Protein AF-A0A381SLT9-F1 (afdb_monomer_lite)

Foldseek 3Di:
DDDDDDDDPVRVVVPDDPDVVVVVVVVVVVVVVVVVPDDDPDDDDDD

pLDDT: mean 91.26, std 7.32, range [65.81, 97.75]

Sequence (47 aa):
MPNIKILTEAELRKTVPLDINVIDCIESAFSELASGKVIMPPILSMP

Secondary structure (DSSP, 8-state):
---PPP--HHHHHHH--SSHHHHHHHHHHHHHHHTT----PPP----

Structure (mmCIF, N/CA/C/O backbone):
data_AF-A0A381SLT9-F1
#
_entry.id   AF-A0A381SLT9-F1
#
loop_
_atom_site.group_PDB
_atom_site.id
_atom_site.type_symbol
_atom_site.label_atom_id
_atom_site.label_alt_id
_atom_site.label_comp_id
_atom_site.label_asym_id
_atom_site.label_entity_id
_atom_site.label_seq_id
_atom_site.pdbx_PDB_ins_code
_atom_site.Cartn_x
_atom_site.Cartn_y
_atom_site.Cartn_z
_atom_site.occupancy
_atom_site.B_iso_or_equiv
_atom_site.auth_seq_id
_atom_site.auth_comp_id
_atom_site.auth_asym_id
_a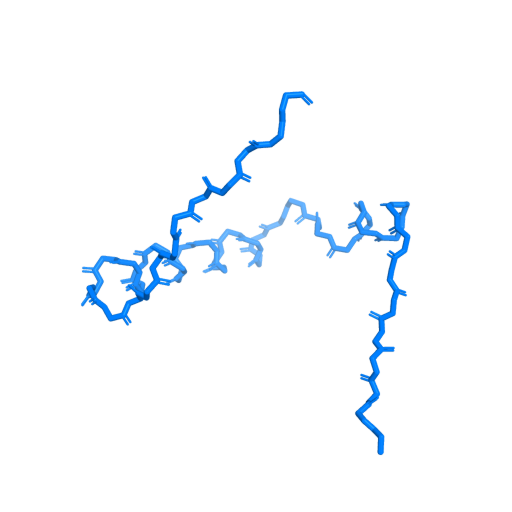tom_site.auth_atom_id
_atom_site.pdbx_PDB_model_num
ATOM 1 N N . MET A 1 1 ? 16.117 -18.701 4.618 1.00 65.81 1 MET A N 1
ATOM 2 C CA . MET A 1 1 ? 16.163 -17.324 4.074 1.00 65.81 1 MET A CA 1
ATOM 3 C C . MET A 1 1 ? 14.833 -17.072 3.385 1.00 65.81 1 MET A C 1
ATOM 5 O O . MET A 1 1 ? 14.445 -17.939 2.608 1.00 65.81 1 MET A O 1
ATOM 9 N N . PRO A 1 2 ? 14.087 -16.001 3.701 1.00 73.12 2 PRO A N 1
ATOM 10 C CA . PRO A 1 2 ? 12.839 -15.730 2.997 1.00 73.12 2 PRO A CA 1
ATOM 11 C C . PRO A 1 2 ? 13.145 -15.403 1.529 1.00 73.12 2 PRO A C 1
ATOM 13 O O . PRO A 1 2 ? 14.162 -14.779 1.228 1.00 73.12 2 PRO A O 1
ATOM 16 N N . ASN A 1 3 ? 12.285 -15.856 0.618 1.00 90.50 3 ASN A N 1
ATOM 17 C CA . ASN A 1 3 ? 12.387 -15.525 -0.799 1.00 90.50 3 ASN A CA 1
ATOM 18 C C . ASN A 1 3 ? 11.890 -14.084 -0.984 1.00 90.50 3 ASN A C 1
ATOM 20 O O . ASN A 1 3 ? 10.686 -13.835 -0.968 1.00 90.50 3 ASN A O 1
ATOM 24 N N . ILE A 1 4 ? 12.820 -13.132 -1.056 1.00 92.00 4 ILE A N 1
ATOM 25 C CA . ILE A 1 4 ? 12.509 -11.714 -1.243 1.00 92.00 4 ILE A CA 1
ATOM 26 C C . ILE A 1 4 ? 12.604 -11.404 -2.734 1.00 92.00 4 ILE A C 1
ATOM 28 O O . ILE A 1 4 ? 13.660 -11.575 -3.343 1.00 92.00 4 ILE A O 1
ATOM 32 N N . LYS A 1 5 ? 11.506 -10.913 -3.314 1.00 91.56 5 LYS A N 1
ATOM 33 C CA . LYS A 1 5 ? 11.474 -10.440 -4.698 1.00 91.56 5 LYS A CA 1
ATOM 34 C C . LYS A 1 5 ? 11.776 -8.943 -4.730 1.00 91.56 5 LYS A C 1
ATOM 36 O O . LYS A 1 5 ? 11.019 -8.155 -4.172 1.00 91.56 5 LYS A O 1
ATOM 41 N N . ILE A 1 6 ? 12.871 -8.564 -5.382 1.00 92.94 6 ILE A N 1
ATOM 42 C CA . ILE A 1 6 ? 13.227 -7.162 -5.628 1.00 92.94 6 ILE A CA 1
ATOM 43 C C . ILE A 1 6 ? 12.683 -6.780 -7.002 1.00 92.94 6 ILE A C 1
ATOM 45 O O . ILE A 1 6 ? 12.872 -7.528 -7.958 1.00 92.94 6 ILE A O 1
ATOM 49 N N . LEU A 1 7 ? 11.998 -5.640 -7.083 1.00 94.56 7 LEU A N 1
ATOM 50 C CA . LEU A 1 7 ? 11.447 -5.102 -8.323 1.00 94.56 7 LEU A CA 1
ATOM 51 C C . LEU A 1 7 ? 12.057 -3.731 -8.607 1.00 94.56 7 LEU A C 1
ATOM 53 O O . LEU A 1 7 ? 12.177 -2.892 -7.714 1.00 94.56 7 LEU A O 1
ATOM 57 N N . THR A 1 8 ? 12.415 -3.506 -9.862 1.00 95.62 8 THR A N 1
ATOM 58 C CA . THR A 1 8 ? 12.764 -2.195 -10.407 1.00 95.62 8 THR A CA 1
ATOM 59 C C . THR A 1 8 ? 11.511 -1.349 -10.627 1.00 95.62 8 THR A C 1
ATOM 61 O O . THR A 1 8 ? 10.388 -1.851 -10.699 1.00 95.62 8 THR A O 1
ATOM 64 N N . GLU A 1 9 ? 11.697 -0.043 -10.795 1.00 94.44 9 GLU A N 1
ATOM 65 C CA . GLU A 1 9 ? 10.606 0.887 -11.102 1.00 94.44 9 GLU A CA 1
ATOM 66 C C . GLU A 1 9 ? 9.858 0.506 -12.396 1.00 94.44 9 GLU A C 1
ATOM 68 O O . GLU A 1 9 ? 8.625 0.470 -12.413 1.00 94.44 9 GLU A O 1
ATOM 73 N N . ALA A 1 10 ? 10.585 0.096 -13.439 1.00 94.12 10 ALA A N 1
ATOM 74 C CA . ALA A 1 10 ? 10.000 -0.355 -14.700 1.00 94.12 10 ALA A CA 1
ATOM 75 C C . ALA A 1 10 ? 9.169 -1.644 -14.556 1.00 94.12 10 ALA A C 1
ATOM 77 O O . ALA A 1 10 ? 8.197 -1.841 -15.289 1.00 94.12 10 ALA A O 1
ATOM 78 N N . GLU A 1 11 ? 9.534 -2.529 -13.627 1.00 94.38 11 GLU A N 1
ATOM 79 C CA . GLU A 1 11 ? 8.756 -3.729 -13.304 1.00 94.38 11 GLU A CA 1
ATOM 80 C C . GLU A 1 11 ? 7.513 -3.378 -12.478 1.00 94.38 11 GLU A C 1
ATOM 82 O O . GLU A 1 11 ? 6.419 -3.859 -12.780 1.00 94.38 11 GLU A O 1
ATOM 87 N N . LEU A 1 12 ? 7.641 -2.478 -11.496 1.00 91.94 12 LEU A N 1
ATOM 88 C CA . LEU A 1 12 ? 6.516 -2.003 -10.685 1.00 91.94 12 LEU A CA 1
ATOM 89 C C . LEU A 1 12 ? 5.427 -1.350 -11.542 1.00 91.94 12 LEU A C 1
ATOM 91 O O . LEU A 1 12 ? 4.254 -1.685 -11.386 1.00 91.94 12 LEU A O 1
ATOM 95 N N . ARG A 1 13 ? 5.797 -0.503 -12.513 1.00 88.25 13 ARG A N 1
ATOM 96 C CA . ARG A 1 13 ? 4.831 0.145 -13.423 1.00 88.25 13 ARG A CA 1
ATOM 97 C C . ARG A 1 13 ? 3.987 -0.833 -14.238 1.00 88.25 13 ARG A C 1
ATOM 99 O O . ARG A 1 13 ? 2.883 -0.488 -14.638 1.00 88.25 13 ARG A O 1
ATOM 106 N N . LYS A 1 14 ? 4.496 -2.039 -14.492 1.00 89.50 14 LYS A N 1
ATOM 107 C CA . LYS A 1 14 ? 3.775 -3.092 -15.225 1.00 89.50 14 LYS A CA 1
ATOM 108 C C . LYS A 1 14 ? 2.919 -3.972 -14.315 1.00 89.50 14 LYS A C 1
ATOM 110 O O . LYS A 1 14 ? 2.120 -4.751 -14.818 1.00 89.50 14 LYS A O 1
ATOM 115 N N . THR A 1 15 ? 3.119 -3.889 -13.000 1.00 89.12 15 THR A N 1
ATOM 116 C CA . THR A 1 15 ? 2.536 -4.830 -12.034 1.00 89.12 15 THR A CA 1
ATOM 117 C C . THR A 1 15 ? 1.106 -4.459 -11.644 1.00 89.12 15 THR A C 1
ATOM 119 O O . THR A 1 15 ? 0.337 -5.344 -11.284 1.00 89.12 15 THR A O 1
ATOM 122 N N . VAL A 1 16 ? 0.733 -3.179 -11.728 1.00 84.31 16 VAL A N 1
ATOM 123 C CA . VAL A 1 16 ? -0.591 -2.696 -11.307 1.00 84.31 16 VAL A CA 1
ATOM 124 C C . VAL A 1 16 ? -1.316 -2.056 -12.497 1.00 84.31 16 VAL A C 1
ATOM 126 O O . VAL A 1 16 ? -1.210 -0.843 -12.694 1.00 84.31 16 VAL A O 1
ATOM 129 N N . PRO A 1 17 ? -2.008 -2.847 -13.341 1.00 87.44 17 PRO A N 1
ATOM 130 C CA . PRO A 1 17 ? -2.900 -2.295 -14.353 1.00 87.44 17 PRO A CA 1
ATOM 131 C C . PRO A 1 17 ? -4.100 -1.603 -13.690 1.00 87.44 17 PRO A C 1
ATOM 133 O O . PRO A 1 17 ? -4.551 -1.999 -12.618 1.00 87.44 17 PRO A O 1
ATOM 136 N N . LEU A 1 18 ? -4.635 -0.568 -14.342 1.00 89.25 18 LEU A N 1
ATOM 137 C CA . LEU A 1 18 ? -5.887 0.066 -13.924 1.00 89.25 18 LEU A CA 1
ATOM 138 C C . LEU A 1 18 ? -7.072 -0.770 -14.423 1.00 89.25 18 LEU A C 1
ATOM 140 O O . LEU A 1 18 ? -7.624 -0.500 -15.488 1.00 89.25 18 LEU A O 1
ATOM 144 N N . ASP A 1 19 ? -7.413 -1.812 -13.672 1.00 93.38 19 ASP A N 1
ATOM 145 C CA . ASP A 1 19 ? -8.503 -2.747 -13.955 1.00 93.38 19 ASP A CA 1
ATOM 146 C C . ASP A 1 19 ? -9.476 -2.910 -12.767 1.00 93.38 19 ASP A C 1
ATOM 148 O O . ASP A 1 19 ? -9.401 -2.201 -11.765 1.00 93.38 19 ASP A O 1
ATOM 152 N N . ILE A 1 20 ? -10.439 -3.827 -12.882 1.00 95.88 20 ILE A N 1
ATOM 153 C CA . ILE A 1 20 ? -11.414 -4.064 -11.808 1.00 95.88 20 ILE A CA 1
ATOM 154 C C . ILE A 1 20 ? -10.769 -4.668 -10.553 1.00 95.88 20 ILE A C 1
ATOM 156 O O . ILE A 1 20 ? -11.173 -4.346 -9.442 1.00 95.88 20 ILE A O 1
ATOM 160 N N . ASN A 1 21 ? -9.701 -5.457 -10.707 1.00 94.62 21 ASN A N 1
ATOM 161 C CA . ASN A 1 21 ? -9.035 -6.098 -9.576 1.00 94.62 21 ASN A CA 1
ATOM 162 C C . ASN A 1 21 ? -8.361 -5.061 -8.671 1.00 94.62 21 ASN A C 1
ATOM 164 O O . ASN A 1 21 ? -8.376 -5.203 -7.447 1.00 94.62 21 ASN A O 1
ATOM 168 N N . VAL A 1 22 ? -7.767 -4.007 -9.252 1.00 94.44 22 VAL A N 1
ATOM 169 C CA . VAL A 1 22 ? -7.205 -2.920 -8.438 1.00 94.44 22 VAL A CA 1
ATOM 170 C C . VAL A 1 22 ? -8.303 -2.129 -7.727 1.00 94.44 22 VAL A C 1
ATOM 172 O O . VAL A 1 22 ? -8.097 -1.726 -6.585 1.00 94.44 22 VAL A O 1
ATOM 175 N N . ILE A 1 23 ? -9.477 -1.954 -8.340 1.00 96.00 23 ILE A N 1
ATOM 176 C CA . ILE A 1 23 ? -10.614 -1.279 -7.697 1.00 96.00 23 ILE A CA 1
ATOM 177 C C . ILE A 1 23 ? -11.078 -2.078 -6.472 1.00 96.00 23 ILE A C 1
ATOM 179 O O . ILE A 1 23 ? -11.119 -1.518 -5.377 1.00 96.00 23 ILE A O 1
ATOM 183 N N . ASP A 1 24 ? -11.318 -3.382 -6.628 1.00 97.25 24 ASP A N 1
ATOM 184 C CA . ASP A 1 24 ? -11.775 -4.267 -5.545 1.00 97.25 24 ASP A CA 1
ATOM 185 C C . ASP A 1 24 ? -10.771 -4.318 -4.377 1.00 97.25 24 ASP A C 1
ATOM 187 O O . ASP A 1 24 ? -11.138 -4.313 -3.195 1.00 97.25 24 ASP A O 1
ATOM 191 N N . CYS A 1 25 ? -9.473 -4.329 -4.699 1.00 95.88 25 CYS A N 1
ATOM 192 C CA . CYS A 1 25 ? -8.394 -4.280 -3.713 1.00 95.88 25 CYS A CA 1
ATOM 193 C C . CYS A 1 25 ? -8.436 -2.984 -2.889 1.00 95.88 25 CYS A C 1
ATOM 195 O O . CYS A 1 25 ? -8.347 -3.016 -1.658 1.00 95.88 25 CYS A O 1
ATOM 197 N N . ILE A 1 26 ? -8.605 -1.840 -3.557 1.00 95.94 26 ILE A N 1
ATOM 198 C CA . ILE A 1 26 ? -8.659 -0.533 -2.898 1.00 95.94 26 ILE A CA 1
ATOM 199 C C . ILE A 1 26 ? -9.945 -0.382 -2.072 1.00 95.94 26 ILE A C 1
ATOM 201 O O . ILE A 1 26 ? -9.873 0.100 -0.942 1.00 95.94 26 ILE A O 1
ATOM 205 N N . GLU A 1 27 ? -11.098 -0.842 -2.565 1.00 97.75 27 GLU A N 1
ATOM 206 C CA . GLU A 1 27 ? -12.354 -0.866 -1.797 1.00 97.75 27 GLU A CA 1
ATOM 207 C C . GLU A 1 27 ? -12.213 -1.680 -0.502 1.00 97.75 27 GLU A C 1
ATOM 209 O O . GLU A 1 27 ? -12.591 -1.221 0.583 1.00 97.75 27 GLU A O 1
ATOM 214 N N . SER A 1 28 ? -11.604 -2.865 -0.596 1.00 97.00 28 SER A N 1
ATOM 215 C CA . SER A 1 28 ? -11.332 -3.721 0.563 1.00 97.00 28 SER A CA 1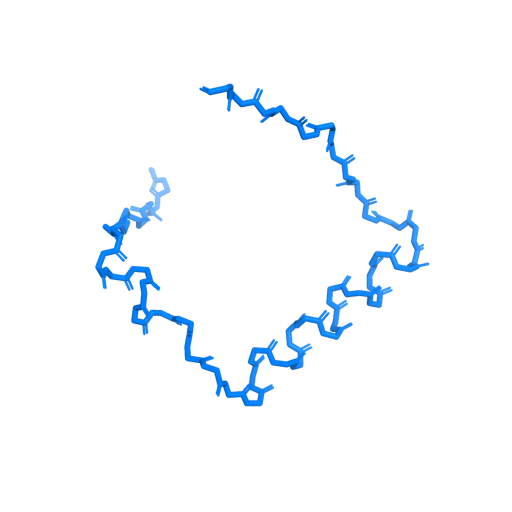
ATOM 216 C C . SER A 1 28 ? -10.419 -3.021 1.574 1.00 97.00 28 SER A C 1
ATOM 218 O O . SER A 1 28 ? -10.690 -3.037 2.775 1.00 97.00 28 SER A O 1
ATOM 220 N N . ALA A 1 29 ? -9.372 -2.339 1.097 1.00 96.00 29 ALA A N 1
ATOM 221 C CA . ALA A 1 29 ? -8.468 -1.574 1.951 1.00 96.00 29 ALA A CA 1
ATOM 222 C C . ALA A 1 29 ? -9.190 -0.433 2.690 1.00 96.00 29 ALA A C 1
ATOM 224 O O . ALA A 1 29 ? -8.964 -0.235 3.885 1.00 96.00 29 ALA A O 1
ATOM 225 N N . PHE A 1 30 ? -10.092 0.290 2.019 1.00 96.81 30 PHE A N 1
ATOM 226 C CA . PHE A 1 30 ? -10.907 1.322 2.667 1.00 96.81 30 PHE A CA 1
ATOM 227 C C . PHE A 1 30 ? -11.878 0.746 3.700 1.00 96.81 30 PHE A C 1
ATOM 229 O O . PHE A 1 30 ? -12.051 1.339 4.765 1.00 96.81 30 PHE A O 1
ATOM 236 N N . SER A 1 31 ? -12.472 -0.415 3.423 1.00 97.25 31 SER A N 1
ATOM 237 C CA . SER A 1 31 ? -13.353 -1.107 4.370 1.00 97.25 31 SER A CA 1
ATOM 238 C C . SER A 1 31 ? -12.610 -1.510 5.652 1.00 97.25 31 SER A C 1
ATOM 240 O O . SER A 1 31 ? -13.110 -1.288 6.755 1.00 97.25 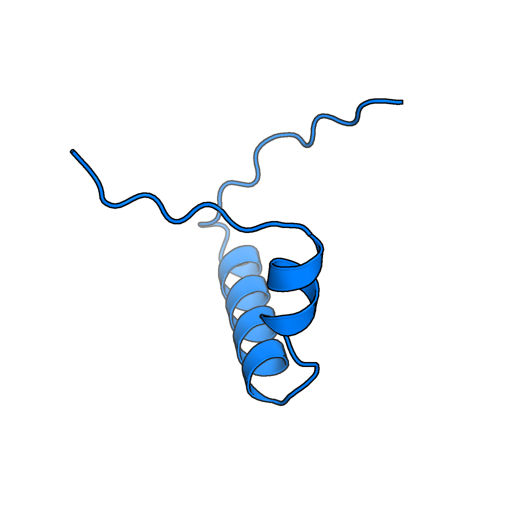31 SER A O 1
ATOM 242 N N . GLU A 1 32 ? -11.383 -2.022 5.527 1.00 96.56 32 GLU A N 1
ATOM 243 C CA . GLU A 1 32 ? -10.513 -2.340 6.670 1.00 96.56 32 GLU A CA 1
ATOM 244 C C . GLU A 1 32 ? -10.088 -1.081 7.442 1.00 96.56 32 GLU A C 1
ATOM 246 O O . GLU A 1 32 ? -10.136 -1.052 8.674 1.00 96.56 32 GLU A O 1
ATOM 251 N N . LEU A 1 33 ? -9.737 0.001 6.737 1.00 95.12 33 LEU A N 1
ATOM 252 C CA . LEU A 1 33 ? -9.434 1.290 7.369 1.00 95.12 33 LEU A CA 1
ATOM 253 C C . LEU A 1 33 ? -10.622 1.806 8.192 1.00 95.12 33 LEU A C 1
ATOM 255 O O . LEU A 1 33 ? -10.445 2.228 9.337 1.00 95.12 33 LEU A O 1
ATOM 259 N N . ALA A 1 34 ? -11.838 1.723 7.646 1.00 96.38 34 ALA A N 1
ATOM 260 C CA . ALA A 1 34 ? -13.063 2.131 8.331 1.00 96.38 34 ALA A CA 1
ATOM 261 C C . ALA A 1 34 ? -13.381 1.260 9.557 1.00 96.38 34 ALA A C 1
ATOM 263 O O . ALA A 1 34 ? -14.043 1.717 10.489 1.00 96.38 34 ALA A O 1
ATOM 264 N N . SER A 1 35 ? -12.883 0.022 9.596 1.00 96.25 35 SER A N 1
ATOM 265 C CA . SER A 1 35 ? -13.086 -0.886 10.722 1.00 96.25 35 SER A CA 1
ATOM 266 C C . SER A 1 35 ? -12.307 -0.476 11.984 1.00 96.25 35 SER A C 1
ATOM 268 O O . SER A 1 35 ? -12.504 -1.096 13.032 1.00 96.25 35 SER A O 1
ATOM 270 N N . GLY A 1 36 ? -11.363 0.470 11.889 1.00 92.81 36 GLY A N 1
ATOM 271 C CA . GLY A 1 36 ? -10.511 0.911 13.002 1.00 92.81 36 GLY A CA 1
ATOM 272 C C . GLY A 1 36 ? -9.486 -0.123 13.487 1.00 92.81 36 GLY A C 1
ATOM 273 O O . GLY A 1 36 ? -8.863 0.078 14.527 1.00 92.81 36 GLY A O 1
ATOM 274 N N . LYS A 1 37 ? -9.312 -1.240 12.766 1.00 94.25 37 LYS A N 1
ATOM 275 C CA . LYS A 1 37 ? -8.353 -2.308 13.114 1.00 94.25 37 LYS A CA 1
ATOM 276 C C . LYS A 1 37 ? -6.995 -2.126 12.440 1.00 94.25 37 LYS A C 1
ATOM 278 O O . LYS A 1 37 ? -6.026 -2.780 12.819 1.00 94.25 37 LYS A O 1
ATOM 283 N N . VAL A 1 38 ? -6.927 -1.248 11.443 1.00 95.44 38 VAL A N 1
ATOM 284 C CA . VAL A 1 38 ? -5.700 -0.944 10.713 1.00 95.44 38 VAL A CA 1
ATOM 285 C C . VAL A 1 38 ? -4.855 0.041 11.511 1.00 95.44 38 VAL A C 1
ATOM 287 O O . VAL A 1 38 ? -5.331 1.085 11.954 1.00 95.44 38 VAL A O 1
ATOM 290 N N . ILE A 1 39 ? -3.571 -0.276 11.653 1.00 93.56 39 ILE A N 1
ATOM 291 C CA . ILE A 1 39 ? -2.576 0.647 12.192 1.00 93.56 39 ILE A CA 1
ATOM 292 C C . ILE A 1 39 ? -1.957 1.422 11.028 1.00 93.56 39 ILE A C 1
ATOM 294 O O . ILE A 1 39 ? -1.301 0.833 10.172 1.00 93.56 39 ILE A O 1
ATOM 298 N N . MET A 1 40 ? -2.136 2.744 11.025 1.00 91.31 40 MET A N 1
ATOM 299 C CA . MET A 1 40 ? -1.472 3.662 10.097 1.00 91.31 40 MET A CA 1
ATOM 300 C C . MET A 1 40 ? -0.319 4.361 10.830 1.00 91.31 40 MET A C 1
ATOM 302 O O . MET A 1 40 ? -0.569 5.303 11.587 1.00 91.31 40 MET A O 1
ATOM 306 N N . PRO A 1 41 ? 0.936 3.898 10.679 1.00 90.12 41 PRO A N 1
ATOM 307 C CA . PRO A 1 41 ? 2.073 4.578 11.281 1.00 90.12 41 PRO A CA 1
ATOM 308 C C . PRO A 1 41 ? 2.241 5.984 10.677 1.00 90.12 41 PRO A C 1
ATOM 310 O O . PRO A 1 41 ? 1.793 6.234 9.555 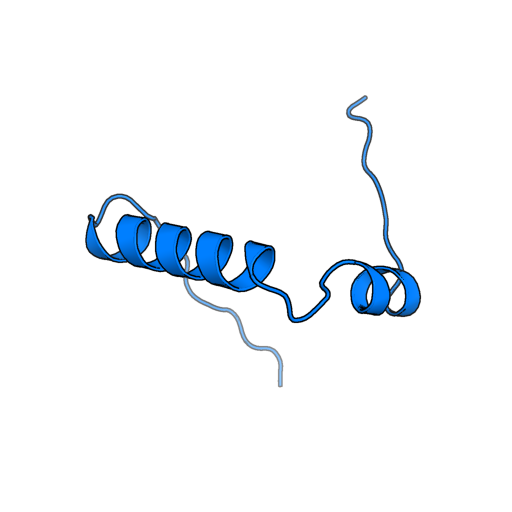1.00 90.12 41 PRO A O 1
ATOM 313 N N . PRO A 1 42 ? 2.892 6.914 11.395 1.00 91.62 42 PRO A N 1
ATOM 314 C CA . PRO A 1 42 ? 3.152 8.249 10.872 1.00 91.62 42 PRO A CA 1
ATOM 315 C C . PRO A 1 42 ? 3.943 8.179 9.561 1.00 91.62 42 PRO A C 1
ATOM 317 O O . PRO A 1 42 ? 4.945 7.467 9.460 1.00 91.62 42 PRO A O 1
ATOM 320 N N . ILE A 1 43 ? 3.496 8.941 8.562 1.00 89.75 43 ILE A N 1
ATOM 321 C CA . ILE A 1 43 ? 4.182 9.047 7.274 1.00 89.75 43 ILE A CA 1
ATOM 322 C C . ILE A 1 43 ? 5.382 9.976 7.453 1.00 89.75 43 ILE A C 1
ATOM 324 O O . ILE A 1 43 ? 5.224 11.163 7.737 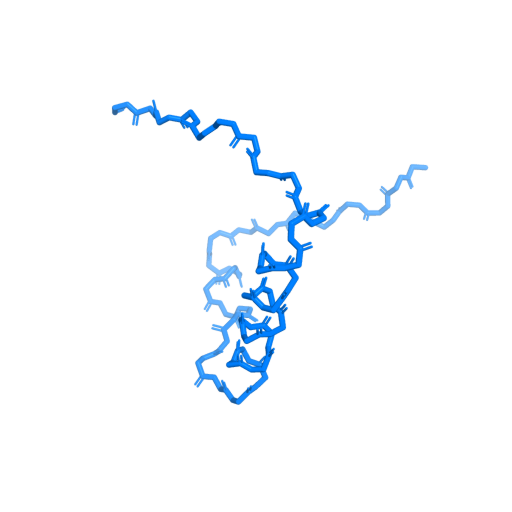1.00 89.75 43 ILE A O 1
ATOM 328 N N . LEU A 1 44 ? 6.586 9.435 7.274 1.00 89.81 44 LEU A N 1
ATOM 329 C CA . LEU A 1 44 ? 7.806 10.229 7.181 1.00 89.81 44 LEU A CA 1
ATOM 330 C C . LEU A 1 44 ? 7.972 10.700 5.735 1.00 89.81 44 LEU A C 1
ATOM 332 O O . LEU A 1 44 ? 8.157 9.888 4.832 1.00 89.81 44 LEU A O 1
ATOM 336 N N . SER A 1 45 ? 7.906 12.009 5.515 1.00 89.56 45 SER A N 1
ATOM 337 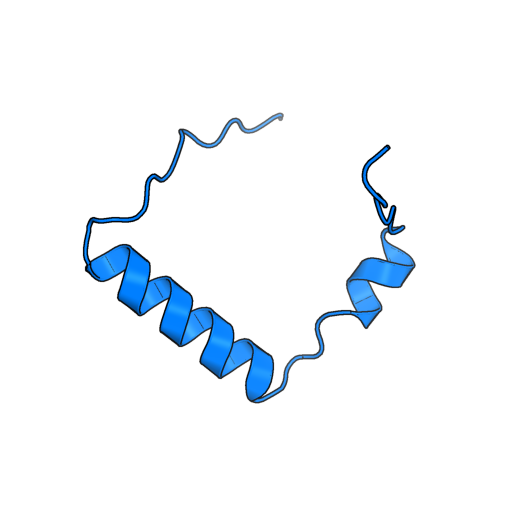C CA . SER A 1 45 ? 8.221 12.625 4.225 1.00 89.56 45 SER A CA 1
ATOM 338 C C . SER A 1 45 ? 9.664 13.123 4.220 1.00 89.56 45 SER A C 1
ATOM 340 O O . SER A 1 45 ? 10.076 13.810 5.156 1.00 89.56 45 SER A O 1
ATOM 342 N N . MET A 1 46 ? 10.410 12.829 3.156 1.00 73.88 46 MET A N 1
ATOM 343 C CA . MET A 1 46 ? 11.675 13.505 2.866 1.00 73.88 46 MET A CA 1
ATOM 344 C C . MET A 1 46 ? 11.412 14.649 1.874 1.00 73.88 46 MET A C 1
ATOM 346 O O . MET A 1 46 ? 10.650 14.425 0.930 1.00 73.88 46 MET A O 1
ATOM 350 N N . PRO A 1 47 ? 11.966 15.855 2.100 1.00 65.94 47 PRO A N 1
ATOM 351 C CA . PRO A 1 47 ? 11.949 16.925 1.106 1.00 65.94 47 PRO A CA 1
ATOM 352 C C . PRO A 1 47 ? 12.777 16.574 -0.136 1.00 65.94 47 PRO A C 1
ATOM 354 O O . PRO A 1 47 ? 13.697 15.728 -0.024 1.00 65.94 47 PRO A O 1
#

Organism: NCBI:txid408172

Radius of gyration: 14.86 Å; chains: 1; bounding box: 30×34×28 Å